Protein AF-A0A485KB95-F1 (afdb_monomer_lite)

Sequence (90 aa):
MKNYGKIALVFHGSLFATTLGATYTCVRLGMDVRHIKIPFVNLENIDPDAGSFLLAYLVTLATARFVGPLRGGITIVTTPWIARLLKRKP

Radius of gyration: 16.39 Å; chains: 1; bounding box: 43×25×43 Å

Secondary structure (DSSP, 8-state):
-TTHHHHHHHHHHHHHHHHHHHHHHHHHTT--GGG--BTTB-GGGS-TTS-HHHHHHHHHHHHHHHHHHHHHHHHHHHHHHHHHHHHT--

Foldseek 3Di:
DPCLVVLLVVQLVVVLVVQLVVLLVCVVVPNDCQPDDQPPDNSVPDDPPPPSSVSSVVSSVSCCVVVVVVSVVCSVVCSVVVVVVVVPDD

Organism: NCBI:txid120398

pLDDT: mean 76.59, std 9.58, range [44.22, 88.69]

Structure (mmCIF, N/CA/C/O backbone):
data_AF-A0A485KB95-F1
#
_entry.id   AF-A0A485KB95-F1
#
loop_
_atom_site.group_PDB
_atom_site.id
_atom_site.type_symbol
_atom_site.label_atom_id
_atom_site.label_alt_id
_atom_site.label_comp_id
_atom_site.label_asym_id
_atom_site.label_entity_id
_atom_site.label_seq_id
_atom_site.pdbx_PDB_ins_code
_atom_site.Cartn_x
_atom_site.Cartn_y
_atom_site.Cartn_z
_atom_site.occupancy
_atom_site.B_iso_or_equiv
_atom_site.auth_seq_id
_atom_site.auth_comp_id
_atom_site.auth_asym_id
_atom_site.auth_atom_id
_atom_site.pdbx_PDB_model_num
ATOM 1 N N . MET A 1 1 ? -13.736 -1.571 24.377 1.00 52.91 1 MET A N 1
ATOM 2 C CA . MET A 1 1 ? -12.701 -1.027 23.465 1.00 52.91 1 MET A CA 1
ATOM 3 C C . MET A 1 1 ? -11.673 -2.070 22.974 1.00 52.91 1 MET A C 1
ATOM 5 O O . MET A 1 1 ? -10.917 -1.759 22.068 1.00 52.91 1 MET A O 1
ATOM 9 N N . LYS A 1 2 ? -11.664 -3.326 23.466 1.00 56.56 2 LYS A N 1
ATOM 10 C CA . LYS A 1 2 ? -10.554 -4.290 23.264 1.00 56.56 2 LYS A CA 1
ATOM 11 C C . LYS A 1 2 ? -10.291 -4.838 21.841 1.00 56.56 2 LYS A C 1
ATOM 13 O O . LYS A 1 2 ? -9.204 -5.349 21.616 1.00 56.56 2 LYS A O 1
ATOM 18 N N . ASN A 1 3 ? -11.207 -4.713 20.873 1.00 69.88 3 ASN A N 1
ATOM 19 C CA . ASN A 1 3 ? -11.037 -5.352 19.549 1.00 69.88 3 ASN A CA 1
ATOM 20 C C . ASN A 1 3 ? -10.705 -4.391 18.396 1.00 69.88 3 ASN A C 1
ATOM 22 O O . ASN A 1 3 ? -10.442 -4.850 17.289 1.00 69.88 3 ASN A O 1
ATOM 26 N N . TYR A 1 4 ? -10.685 -3.077 18.635 1.00 78.62 4 TYR A N 1
ATOM 27 C CA . TYR A 1 4 ? -10.465 -2.091 17.570 1.00 78.62 4 TYR A CA 1
ATOM 28 C C . TYR A 1 4 ? -9.069 -2.207 16.958 1.00 78.62 4 TYR A C 1
ATOM 30 O O . TYR A 1 4 ? -8.948 -2.140 15.744 1.00 78.62 4 TYR A O 1
ATOM 38 N N . GLY A 1 5 ? -8.041 -2.471 17.773 1.00 79.38 5 GLY A N 1
ATOM 39 C CA . GLY A 1 5 ? -6.675 -2.662 17.276 1.00 79.38 5 GLY A CA 1
ATOM 40 C C . GLY A 1 5 ? -6.550 -3.854 16.323 1.00 79.38 5 GLY A C 1
ATOM 41 O O . GLY A 1 5 ? -5.950 -3.730 15.262 1.00 79.38 5 GLY A O 1
ATOM 42 N N . LYS A 1 6 ? -7.191 -4.988 16.647 1.00 84.06 6 LYS A N 1
ATOM 43 C CA . LYS A 1 6 ? -7.202 -6.174 15.773 1.00 84.06 6 LYS A CA 1
ATOM 44 C C . LYS A 1 6 ? -7.938 -5.899 14.460 1.00 84.06 6 LYS A C 1
ATOM 46 O O . LYS A 1 6 ? -7.441 -6.258 13.400 1.00 84.06 6 LYS A O 1
ATOM 51 N N . ILE A 1 7 ? -9.094 -5.235 14.528 1.00 84.69 7 ILE A N 1
ATOM 52 C CA . ILE A 1 7 ? -9.890 -4.885 13.341 1.00 84.69 7 ILE A CA 1
ATOM 53 C C . ILE A 1 7 ? -9.125 -3.902 12.455 1.00 84.69 7 ILE A C 1
ATOM 55 O O . ILE A 1 7 ? -9.049 -4.115 11.250 1.00 84.69 7 ILE A O 1
ATOM 59 N N . ALA A 1 8 ? -8.520 -2.871 13.047 1.00 84.50 8 ALA A N 1
ATOM 60 C CA . ALA A 1 8 ? -7.717 -1.895 12.325 1.00 84.50 8 ALA A CA 1
ATOM 61 C C . ALA A 1 8 ? -6.531 -2.562 11.623 1.00 84.50 8 ALA A C 1
ATOM 63 O O . ALA A 1 8 ? -6.308 -2.301 10.450 1.00 84.50 8 ALA A O 1
ATOM 64 N N . LEU A 1 9 ? -5.813 -3.464 12.299 1.00 86.31 9 LEU A N 1
ATOM 65 C CA . LEU A 1 9 ? -4.656 -4.152 11.725 1.00 86.31 9 LEU A CA 1
ATOM 66 C C . LEU A 1 9 ? -5.049 -5.068 10.557 1.00 86.31 9 LEU A C 1
ATOM 68 O O . LEU A 1 9 ? -4.425 -5.008 9.500 1.00 86.31 9 LEU A O 1
ATOM 72 N N . VAL A 1 10 ? -6.115 -5.860 10.710 1.00 87.50 10 VAL A N 1
ATOM 73 C CA . VAL A 1 10 ? -6.625 -6.727 9.633 1.00 87.50 10 VAL A CA 1
ATOM 74 C C . VAL A 1 10 ? -7.127 -5.896 8.454 1.00 87.50 10 VAL A C 1
ATOM 76 O O . VAL A 1 10 ? -6.798 -6.187 7.306 1.00 87.50 10 VAL A O 1
ATOM 79 N N . PHE A 1 11 ? -7.887 -4.832 8.718 1.00 86.50 11 PHE A N 1
ATOM 80 C CA . PHE A 1 11 ? -8.420 -3.969 7.670 1.00 86.50 11 PHE A CA 1
ATOM 81 C C . PHE A 1 11 ? -7.306 -3.209 6.938 1.00 86.50 11 PHE A C 1
ATOM 83 O O . PHE A 1 11 ? -7.256 -3.225 5.709 1.00 86.50 11 PHE A O 1
ATOM 90 N N . HIS A 1 12 ? -6.352 -2.633 7.667 1.00 86.06 12 HIS A N 1
ATOM 91 C CA . HIS A 1 12 ? -5.195 -1.956 7.086 1.00 86.06 12 HIS A CA 1
ATOM 92 C C . HIS A 1 12 ? -4.333 -2.911 6.247 1.00 86.06 12 HIS A C 1
ATOM 94 O O . HIS A 1 12 ? -3.932 -2.569 5.133 1.00 86.06 12 HIS A O 1
ATOM 100 N N . GLY A 1 13 ? -4.113 -4.134 6.742 1.00 86.50 13 GLY A N 1
ATOM 101 C CA . GLY A 1 13 ? -3.434 -5.201 6.007 1.00 86.50 13 GLY A CA 1
ATOM 102 C C . GLY A 1 13 ? -4.175 -5.596 4.728 1.00 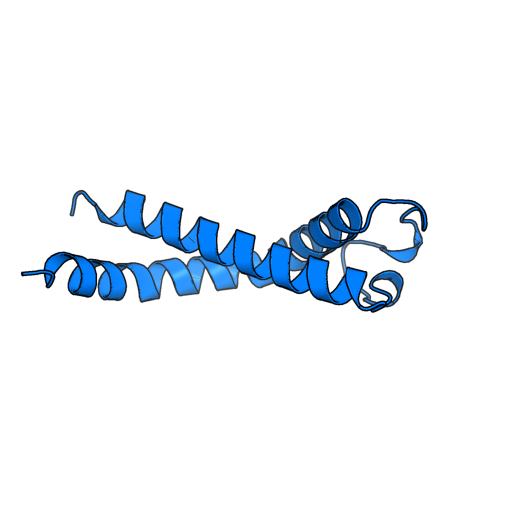86.50 13 GLY A C 1
ATOM 103 O O . GLY A 1 13 ? -3.553 -5.717 3.676 1.00 86.50 13 GLY A O 1
ATOM 104 N N . SER A 1 14 ? -5.506 -5.713 4.776 1.00 88.69 14 SER A N 1
ATOM 105 C CA . SER A 1 14 ? -6.314 -5.998 3.583 1.00 88.69 14 SER A CA 1
ATOM 106 C C . SER A 1 14 ? -6.239 -4.878 2.544 1.00 88.69 14 SER A C 1
ATOM 108 O O . SER A 1 14 ? -6.066 -5.162 1.366 1.00 88.69 14 SER A O 1
ATOM 110 N N . LEU A 1 15 ? -6.257 -3.605 2.958 1.00 86.88 15 LEU A N 1
ATOM 111 C CA . LEU A 1 15 ? -6.073 -2.469 2.047 1.00 86.88 15 LEU A CA 1
ATOM 112 C C . LEU A 1 15 ? -4.698 -2.501 1.373 1.00 86.88 15 LEU A C 1
ATOM 114 O O . LEU A 1 15 ? -4.581 -2.208 0.180 1.00 86.88 15 LEU A O 1
ATOM 118 N N . PHE A 1 16 ? -3.658 -2.876 2.123 1.00 85.50 16 PHE A N 1
ATOM 119 C CA . PHE A 1 16 ? -2.325 -3.080 1.569 1.00 85.50 16 PHE A CA 1
ATOM 120 C C . PHE A 1 16 ? -2.317 -4.217 0.541 1.00 85.50 16 PHE A C 1
ATOM 122 O O . PHE A 1 16 ? -1.889 -3.999 -0.592 1.00 85.50 16 PHE A O 1
ATOM 129 N N . ALA A 1 17 ? -2.842 -5.391 0.901 1.00 87.88 17 ALA A N 1
ATOM 130 C CA . ALA A 1 17 ? -2.883 -6.563 0.030 1.00 87.88 17 ALA A CA 1
ATOM 131 C C . ALA A 1 17 ? -3.695 -6.312 -1.249 1.00 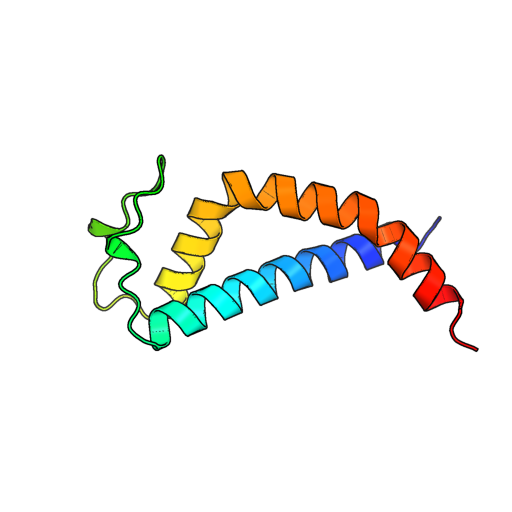87.88 17 ALA A C 1
ATOM 133 O O . ALA A 1 17 ? -3.237 -6.651 -2.335 1.00 87.88 17 ALA A O 1
ATOM 134 N N . THR A 1 18 ? -4.852 -5.653 -1.146 1.00 88.31 18 THR A N 1
ATOM 135 C CA . THR A 1 18 ? -5.673 -5.273 -2.302 1.00 88.31 18 THR A CA 1
ATOM 136 C C . THR A 1 18 ? -4.926 -4.313 -3.218 1.00 88.31 18 THR A C 1
ATOM 138 O O . THR A 1 18 ? -4.947 -4.493 -4.432 1.00 88.31 18 THR A O 1
ATOM 141 N N . THR A 1 19 ? -4.223 -3.319 -2.665 1.00 84.69 19 THR A N 1
ATOM 142 C CA . THR A 1 19 ? -3.459 -2.383 -3.504 1.00 84.69 19 THR A CA 1
ATOM 143 C C . THR A 1 19 ? -2.282 -3.075 -4.192 1.00 84.69 19 THR A C 1
ATOM 145 O O . THR A 1 19 ? -2.033 -2.839 -5.374 1.00 84.69 19 THR A O 1
ATOM 148 N N . LEU A 1 20 ? -1.581 -3.956 -3.475 1.00 85.88 20 LEU A N 1
ATOM 149 C CA . LEU A 1 20 ? -0.486 -4.747 -4.031 1.00 85.88 20 LEU A CA 1
ATOM 150 C C . LEU A 1 20 ? -0.987 -5.678 -5.142 1.00 85.88 20 LEU A C 1
ATOM 152 O O . LEU A 1 20 ? -0.395 -5.722 -6.215 1.00 85.88 20 LEU A O 1
ATOM 156 N N . GLY A 1 21 ? -2.100 -6.373 -4.904 1.00 86.38 21 GLY A N 1
ATOM 157 C CA . GLY A 1 21 ? -2.742 -7.252 -5.876 1.00 86.38 21 GLY A CA 1
ATOM 158 C C . GLY A 1 21 ? -3.196 -6.503 -7.125 1.00 86.38 21 GLY A C 1
ATOM 159 O O . GLY A 1 21 ? -2.888 -6.939 -8.229 1.00 86.38 21 GLY A O 1
ATOM 160 N N . ALA A 1 22 ? -3.841 -5.343 -6.962 1.00 85.56 22 ALA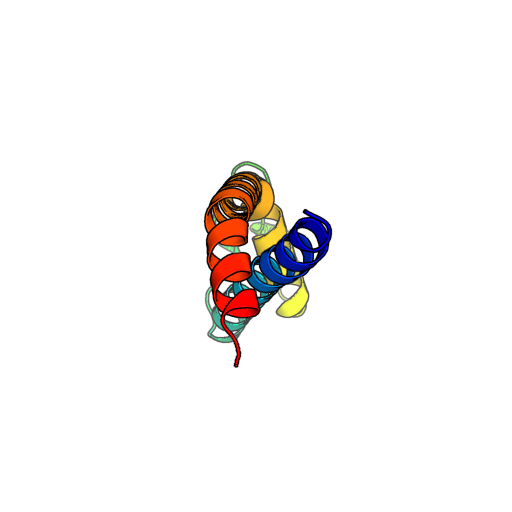 A N 1
ATOM 161 C CA . ALA A 1 22 ? -4.248 -4.491 -8.078 1.00 85.56 22 ALA A CA 1
ATOM 162 C C . ALA A 1 22 ? -3.039 -4.040 -8.913 1.00 85.56 22 ALA A C 1
ATOM 164 O O . ALA A 1 22 ? -3.036 -4.163 -10.138 1.00 85.56 22 ALA A O 1
ATOM 165 N N . THR A 1 23 ? -1.970 -3.594 -8.250 1.00 82.06 23 THR A N 1
ATOM 166 C CA . THR A 1 23 ? -0.731 -3.190 -8.927 1.00 82.06 23 THR A CA 1
ATOM 167 C C . THR A 1 23 ? -0.099 -4.374 -9.658 1.00 82.06 23 THR A C 1
ATOM 169 O O . THR A 1 23 ? 0.276 -4.251 -10.819 1.00 82.06 23 THR A O 1
ATOM 172 N N . TYR A 1 24 ? -0.053 -5.547 -9.026 1.00 83.62 24 TYR A N 1
ATOM 173 C CA . TYR A 1 24 ? 0.443 -6.779 -9.636 1.00 83.62 24 TYR A CA 1
ATOM 174 C C . TYR A 1 24 ? -0.358 -7.181 -10.874 1.00 83.62 24 TYR A C 1
ATOM 176 O O . TYR A 1 24 ? 0.233 -7.511 -11.900 1.00 83.62 24 TYR A O 1
ATOM 184 N N . THR A 1 25 ? -1.690 -7.107 -10.820 1.00 84.88 25 THR A N 1
ATOM 185 C CA . THR A 1 25 ? -2.528 -7.377 -11.991 1.00 84.88 25 THR A CA 1
ATOM 186 C C . THR A 1 25 ? -2.283 -6.374 -13.108 1.00 84.88 25 THR A C 1
ATOM 188 O O . THR A 1 25 ? -2.155 -6.794 -14.251 1.00 84.88 25 THR A O 1
ATOM 191 N N . CYS A 1 26 ? -2.128 -5.082 -12.803 1.00 82.25 26 CYS A N 1
ATOM 192 C CA . CYS A 1 26 ? -1.803 -4.067 -13.805 1.00 82.25 26 CYS A CA 1
ATOM 193 C C . CYS A 1 26 ? -0.469 -4.366 -14.503 1.00 82.25 26 CYS A C 1
ATOM 195 O O . CYS A 1 26 ? -0.411 -4.374 -15.731 1.00 82.25 26 CYS A O 1
ATOM 197 N N . VAL A 1 27 ? 0.578 -4.687 -13.735 1.00 81.31 27 VAL A N 1
ATOM 198 C CA . VAL A 1 27 ? 1.891 -5.067 -14.285 1.00 81.31 27 VAL A CA 1
ATOM 199 C C . VAL A 1 27 ? 1.775 -6.327 -15.147 1.00 81.31 27 VAL A C 1
ATOM 201 O O . VAL A 1 27 ? 2.308 -6.373 -16.251 1.00 81.31 27 VAL A O 1
ATOM 204 N N . ARG A 1 28 ? 1.030 -7.341 -14.688 1.00 81.31 28 ARG A N 1
ATOM 205 C CA . ARG A 1 28 ? 0.838 -8.598 -15.429 1.00 81.31 28 ARG A CA 1
ATOM 206 C C . ARG A 1 28 ? 0.030 -8.421 -16.718 1.00 81.31 28 ARG A C 1
ATOM 208 O O . ARG A 1 28 ? 0.246 -9.163 -17.668 1.00 81.31 28 ARG A O 1
ATOM 215 N N . LEU A 1 29 ? -0.878 -7.448 -16.757 1.00 83.50 29 LEU A N 1
ATOM 216 C CA . LEU A 1 29 ? -1.633 -7.069 -17.956 1.00 83.50 29 LEU A CA 1
ATOM 217 C C . LEU A 1 29 ? -0.800 -6.240 -18.952 1.00 83.50 29 LEU A C 1
ATOM 219 O O . LEU A 1 29 ? -1.330 -5.814 -19.974 1.00 83.50 29 LEU A O 1
ATOM 223 N N . GLY A 1 30 ? 0.490 -6.024 -18.678 1.00 75.94 30 GLY A N 1
ATOM 224 C CA . GLY A 1 30 ? 1.402 -5.320 -19.574 1.00 75.94 30 GLY A CA 1
ATOM 225 C C . GLY A 1 30 ? 1.429 -3.807 -19.374 1.00 75.94 30 GLY A C 1
ATOM 226 O O . GLY A 1 30 ? 1.967 -3.104 -20.227 1.00 75.94 30 GLY A O 1
ATOM 227 N N . MET A 1 31 ? 0.878 -3.276 -18.270 1.00 75.44 31 MET A N 1
ATOM 228 C CA . MET A 1 31 ? 1.097 -1.866 -17.945 1.00 75.44 31 MET A CA 1
ATOM 229 C C . MET A 1 31 ? 2.564 -1.639 -17.598 1.00 75.44 31 MET A C 1
ATOM 231 O O . MET A 1 31 ? 3.071 -2.154 -16.597 1.00 75.44 31 MET A O 1
ATOM 235 N N . ASP A 1 32 ? 3.222 -0.807 -18.401 1.00 72.19 32 ASP A N 1
ATOM 236 C CA . ASP A 1 32 ? 4.596 -0.408 -18.152 1.00 72.19 32 ASP A CA 1
ATOM 237 C C . ASP A 1 32 ? 4.664 0.617 -17.013 1.00 72.19 32 ASP A C 1
ATOM 239 O O . ASP A 1 32 ? 4.564 1.832 -17.191 1.00 72.19 32 ASP A O 1
ATOM 243 N N . VAL A 1 33 ? 4.840 0.095 -15.804 1.00 68.38 33 VAL A N 1
ATOM 244 C CA . VAL A 1 33 ? 5.022 0.870 -14.574 1.00 68.38 33 VAL A CA 1
ATOM 245 C C . VAL A 1 33 ? 6.290 1.731 -14.583 1.00 68.38 33 VAL A C 1
ATOM 247 O O . VAL A 1 33 ? 6.360 2.667 -13.791 1.00 68.38 33 VAL A O 1
ATOM 250 N N . ARG A 1 34 ? 7.255 1.503 -15.489 1.00 67.88 34 ARG A N 1
ATOM 251 C CA . ARG A 1 34 ? 8.492 2.306 -15.582 1.00 67.88 34 ARG A CA 1
ATOM 252 C C . ARG A 1 34 ? 8.229 3.754 -15.996 1.00 67.88 34 ARG A C 1
ATOM 254 O O . ARG A 1 34 ? 8.989 4.640 -15.631 1.00 67.88 34 ARG A O 1
ATOM 261 N N . HIS A 1 35 ? 7.114 4.010 -16.682 1.00 66.56 35 HIS A N 1
ATOM 262 C CA . HIS A 1 35 ? 6.713 5.357 -17.099 1.00 66.56 35 HIS A CA 1
ATOM 263 C C . HIS A 1 35 ? 6.018 6.156 -15.986 1.00 66.56 35 HIS A C 1
ATOM 265 O O . HIS A 1 35 ? 5.744 7.349 -16.147 1.00 66.56 35 HIS A O 1
ATOM 271 N N . ILE A 1 36 ? 5.715 5.526 -14.846 1.00 67.94 36 ILE A N 1
ATOM 272 C CA . ILE A 1 36 ? 5.097 6.214 -13.717 1.00 67.94 36 ILE A CA 1
ATOM 273 C C . ILE A 1 36 ? 6.183 7.014 -12.995 1.00 67.94 36 ILE A C 1
ATOM 275 O O . ILE A 1 36 ? 6.982 6.476 -12.231 1.00 67.94 36 ILE A O 1
ATOM 279 N N . LYS A 1 37 ? 6.195 8.332 -13.211 1.00 65.38 37 LYS A N 1
ATOM 280 C CA . LYS A 1 37 ? 7.087 9.244 -12.488 1.00 65.38 37 LYS A CA 1
ATOM 281 C C . LYS A 1 37 ? 6.590 9.434 -11.062 1.00 65.38 37 LYS A C 1
ATOM 283 O O . LYS A 1 37 ? 5.684 10.224 -10.804 1.00 65.38 37 LYS A O 1
ATOM 288 N N . ILE A 1 38 ? 7.200 8.713 -10.129 1.00 66.25 38 ILE A N 1
ATOM 289 C CA . ILE A 1 38 ? 6.961 8.891 -8.699 1.00 66.25 38 ILE A CA 1
ATOM 290 C C . ILE A 1 38 ? 8.091 9.779 -8.163 1.00 66.25 38 ILE A C 1
ATOM 292 O O . ILE A 1 38 ? 9.253 9.431 -8.362 1.00 66.25 38 ILE A O 1
ATOM 296 N N . PRO A 1 39 ? 7.802 10.896 -7.466 1.00 61.16 39 PRO A N 1
ATOM 297 C CA . PRO A 1 39 ? 8.798 11.919 -7.106 1.00 61.16 39 PRO A CA 1
ATOM 298 C C . PRO A 1 39 ? 9.975 11.451 -6.225 1.00 61.16 39 PRO A C 1
ATOM 300 O O . PRO A 1 39 ? 10.852 12.249 -5.915 1.00 61.16 39 PRO A O 1
ATOM 303 N N . PHE A 1 40 ? 10.022 10.176 -5.829 1.00 63.88 40 PHE A N 1
ATOM 304 C CA . PHE A 1 40 ? 11.037 9.616 -4.931 1.00 63.88 40 PHE A CA 1
ATOM 305 C C . PHE A 1 40 ? 11.562 8.236 -5.354 1.00 63.88 40 PHE A C 1
ATOM 307 O O . PHE A 1 40 ? 12.422 7.687 -4.673 1.00 63.88 40 PHE A O 1
ATOM 314 N N . VAL A 1 41 ? 11.048 7.654 -6.444 1.00 65.12 41 VAL A N 1
ATOM 315 C CA . VAL A 1 41 ? 11.487 6.346 -6.948 1.00 65.12 41 VAL A CA 1
ATOM 316 C C . VAL A 1 41 ? 11.602 6.434 -8.458 1.00 65.12 41 VAL A C 1
ATOM 318 O O . VAL A 1 41 ? 10.601 6.635 -9.143 1.00 65.12 41 VAL A O 1
ATOM 321 N N . ASN A 1 42 ? 12.822 6.268 -8.969 1.00 69.12 42 ASN A N 1
ATOM 322 C CA . ASN A 1 42 ? 13.026 6.117 -10.398 1.00 69.12 42 ASN A CA 1
ATOM 323 C C . ASN A 1 42 ? 12.829 4.644 -10.780 1.00 69.12 42 ASN A C 1
ATOM 325 O O . ASN A 1 42 ? 13.704 3.810 -10.546 1.00 69.12 42 ASN A O 1
ATOM 329 N N . LEU A 1 43 ? 11.654 4.340 -11.332 1.00 68.00 43 LEU A N 1
ATOM 330 C CA . LEU A 1 43 ? 11.292 3.001 -11.793 1.00 68.00 43 LEU A CA 1
ATOM 331 C C . LEU A 1 43 ? 11.987 2.632 -13.119 1.00 68.00 43 LEU A C 1
ATOM 333 O O . LEU A 1 43 ? 11.981 1.459 -13.474 1.00 68.00 43 LEU A O 1
ATOM 337 N N . GLU A 1 44 ? 12.616 3.583 -13.826 1.00 69.00 44 GLU A N 1
ATOM 338 C CA . GLU A 1 44 ? 13.347 3.323 -15.082 1.00 69.00 44 GLU A CA 1
ATOM 339 C C . GLU A 1 44 ? 14.597 2.456 -14.873 1.00 69.00 44 GLU A C 1
ATOM 341 O O . GLU A 1 44 ? 15.000 1.743 -15.785 1.00 69.00 44 GLU A O 1
ATOM 346 N N . ASN A 1 45 ? 15.186 2.478 -13.671 1.00 66.38 45 ASN A N 1
ATOM 347 C CA . ASN A 1 45 ? 16.366 1.672 -13.327 1.00 66.38 45 ASN A CA 1
ATOM 348 C C . ASN A 1 45 ? 16.021 0.265 -12.816 1.00 66.38 45 ASN A C 1
ATOM 350 O O . ASN A 1 45 ? 16.911 -0.464 -12.377 1.00 66.38 45 ASN A O 1
ATOM 354 N N . ILE A 1 46 ? 14.740 -0.112 -12.798 1.00 66.56 46 ILE A N 1
ATOM 355 C CA . ILE A 1 46 ? 14.344 -1.461 -12.398 1.00 66.56 46 ILE A CA 1
ATOM 356 C C . ILE A 1 46 ? 14.609 -2.409 -13.563 1.00 66.56 46 ILE A C 1
ATOM 358 O O . ILE A 1 46 ? 14.160 -2.163 -14.683 1.00 66.56 46 ILE A O 1
ATOM 362 N N . ASP A 1 47 ? 15.320 -3.496 -13.265 1.00 66.44 47 ASP A N 1
ATOM 363 C CA . ASP A 1 47 ? 15.592 -4.578 -14.204 1.00 66.44 47 ASP A CA 1
ATOM 364 C C . ASP A 1 47 ? 14.281 -5.041 -14.877 1.00 66.44 47 ASP A C 1
ATOM 366 O O . ASP A 1 47 ? 13.328 -5.382 -14.170 1.00 66.44 47 ASP A O 1
ATOM 370 N N . PRO A 1 48 ? 14.178 -5.030 -16.217 1.00 63.00 48 PRO A N 1
ATOM 371 C CA . PRO A 1 48 ? 13.000 -5.524 -16.925 1.00 63.00 48 PRO A CA 1
ATOM 372 C C . PRO A 1 48 ? 12.704 -7.013 -16.680 1.00 63.00 48 PRO A C 1
ATOM 374 O O . PRO A 1 48 ? 11.550 -7.407 -16.845 1.00 63.00 48 PRO A O 1
ATOM 377 N N . ASP A 1 49 ? 13.689 -7.808 -16.246 1.00 65.12 49 ASP A N 1
ATOM 378 C CA . ASP A 1 49 ? 13.508 -9.201 -15.808 1.00 65.12 49 ASP A CA 1
ATOM 379 C C . ASP A 1 49 ? 13.187 -9.329 -14.309 1.00 65.12 49 ASP A C 1
ATOM 381 O O . ASP A 1 49 ? 12.972 -10.432 -13.791 1.00 65.12 49 ASP A O 1
ATOM 385 N N . ALA A 1 50 ? 13.084 -8.210 -13.581 1.00 66.38 50 ALA A N 1
ATOM 386 C CA . ALA A 1 50 ? 12.522 -8.226 -12.241 1.00 66.38 50 ALA A CA 1
ATOM 387 C C . ALA A 1 50 ? 11.103 -8.805 -12.318 1.00 66.38 50 ALA A C 1
ATOM 389 O O . ALA A 1 50 ? 10.224 -8.270 -12.989 1.00 66.38 50 ALA A O 1
ATOM 390 N N . GLY A 1 51 ? 10.854 -9.915 -11.620 1.00 71.88 51 GLY A N 1
ATOM 391 C CA . GLY A 1 51 ? 9.541 -10.556 -11.644 1.00 71.88 51 GLY A CA 1
ATOM 392 C C . GLY A 1 51 ? 8.415 -9.571 -11.298 1.00 71.88 51 GLY A C 1
ATOM 393 O O . GLY A 1 51 ? 8.569 -8.709 -10.429 1.00 71.88 51 GLY A O 1
ATOM 394 N N . SER A 1 52 ? 7.246 -9.724 -11.932 1.00 75.50 52 SER A N 1
ATOM 395 C CA . SER A 1 52 ? 6.112 -8.783 -11.827 1.00 75.50 52 SER A CA 1
ATOM 396 C C . SER A 1 52 ? 5.676 -8.477 -10.386 1.00 75.50 52 SER A C 1
ATOM 398 O O . SER A 1 52 ? 5.110 -7.421 -10.110 1.00 75.50 52 SER A O 1
ATOM 400 N N . PHE A 1 53 ? 5.951 -9.389 -9.450 1.00 78.50 53 PHE A N 1
ATOM 401 C CA . PHE A 1 53 ? 5.703 -9.199 -8.024 1.00 78.50 53 PHE A CA 1
ATOM 402 C C . PHE A 1 53 ? 6.610 -8.133 -7.392 1.00 78.50 53 PHE A C 1
ATOM 404 O O . PHE A 1 53 ? 6.122 -7.293 -6.637 1.00 78.50 53 PHE A O 1
ATOM 411 N N . LEU A 1 54 ? 7.906 -8.130 -7.719 1.00 79.44 54 LEU A N 1
ATOM 412 C CA . LEU A 1 54 ? 8.862 -7.155 -7.195 1.00 79.44 54 LEU A CA 1
ATOM 413 C C . LEU A 1 54 ? 8.536 -5.749 -7.710 1.00 79.44 54 LEU A C 1
ATOM 415 O O . LEU A 1 54 ? 8.470 -4.814 -6.915 1.00 79.44 54 LEU A O 1
ATOM 419 N N . LEU A 1 55 ? 8.239 -5.612 -9.006 1.00 76.88 55 LEU A N 1
ATOM 420 C CA . LEU A 1 55 ? 7.769 -4.353 -9.597 1.00 76.88 55 LEU A CA 1
ATOM 421 C C . LEU A 1 55 ? 6.503 -3.842 -8.908 1.00 76.88 55 LEU A C 1
ATOM 423 O O . LEU A 1 55 ? 6.449 -2.690 -8.480 1.00 76.88 55 LEU A O 1
ATOM 427 N N . ALA A 1 56 ? 5.502 -4.706 -8.736 1.00 80.69 56 ALA A N 1
ATOM 428 C CA . ALA A 1 56 ? 4.266 -4.333 -8.062 1.00 80.69 56 ALA A CA 1
ATOM 429 C C . ALA A 1 56 ? 4.498 -3.896 -6.612 1.00 80.69 56 ALA A C 1
ATOM 431 O O . ALA A 1 56 ? 3.900 -2.921 -6.151 1.00 80.69 56 ALA A O 1
ATOM 432 N N . TYR A 1 57 ? 5.391 -4.582 -5.898 1.00 80.44 57 TYR A N 1
ATOM 433 C CA . TYR A 1 57 ? 5.762 -4.233 -4.534 1.00 80.44 57 TYR A CA 1
ATOM 434 C C . TYR A 1 57 ? 6.492 -2.888 -4.459 1.00 80.44 57 TYR A C 1
ATOM 436 O O . TYR A 1 57 ? 6.120 -2.045 -3.641 1.00 80.44 57 TYR A O 1
ATOM 444 N N . LEU A 1 58 ? 7.458 -2.638 -5.347 1.00 77.94 58 LEU A N 1
ATOM 445 C CA 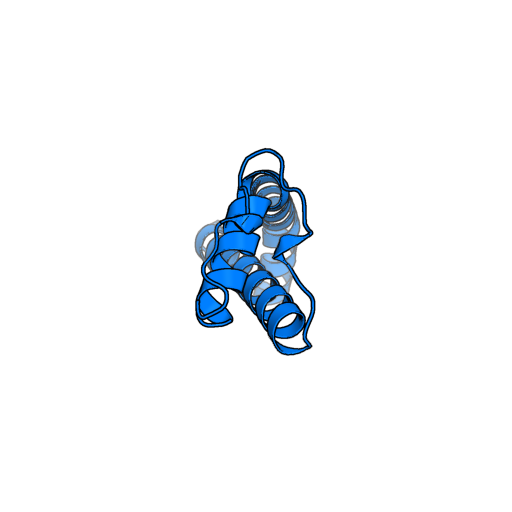. LEU A 1 58 ? 8.201 -1.377 -5.414 1.00 77.94 58 LEU A CA 1
ATOM 446 C C . LEU A 1 58 ? 7.293 -0.196 -5.754 1.00 77.94 58 LEU A C 1
ATOM 448 O O . LEU A 1 58 ? 7.375 0.839 -5.101 1.00 77.94 58 LEU A O 1
ATOM 452 N N . VAL A 1 59 ? 6.365 -0.359 -6.697 1.00 77.50 59 VAL A N 1
ATOM 453 C CA . VAL A 1 59 ? 5.359 0.665 -7.020 1.00 77.50 59 VAL A CA 1
ATOM 454 C C . VAL A 1 59 ? 4.416 0.897 -5.838 1.00 77.50 59 VAL A C 1
ATOM 456 O O . VAL A 1 59 ? 4.109 2.041 -5.489 1.00 77.50 59 VAL A O 1
ATOM 459 N N . THR A 1 60 ? 3.993 -0.170 -5.158 1.00 80.00 60 THR A N 1
ATOM 460 C CA . THR A 1 60 ? 3.146 -0.072 -3.960 1.00 80.00 60 THR A CA 1
ATOM 461 C C . THR A 1 60 ? 3.866 0.646 -2.814 1.00 80.00 60 THR A C 1
ATOM 463 O O . THR A 1 60 ? 3.237 1.419 -2.093 1.00 80.00 60 THR A O 1
ATOM 466 N N . LEU A 1 61 ? 5.176 0.437 -2.651 1.00 76.69 61 LEU A N 1
ATOM 467 C CA . LEU A 1 61 ? 6.022 1.131 -1.674 1.00 76.69 61 LEU A CA 1
ATOM 468 C C . LEU A 1 61 ? 6.282 2.588 -2.052 1.00 76.69 61 LEU A C 1
ATOM 470 O O . LEU A 1 61 ? 6.163 3.476 -1.213 1.00 76.69 61 LEU A O 1
ATOM 474 N N . ALA A 1 62 ? 6.597 2.850 -3.316 1.00 74.12 62 ALA A N 1
ATOM 475 C CA . ALA A 1 62 ? 6.833 4.192 -3.829 1.00 74.12 62 ALA A CA 1
ATOM 476 C C . ALA A 1 62 ? 5.590 5.078 -3.648 1.00 74.12 62 ALA A C 1
ATOM 478 O O . ALA A 1 62 ? 5.673 6.232 -3.227 1.00 74.12 62 ALA A O 1
ATOM 479 N N . THR A 1 63 ? 4.412 4.501 -3.883 1.00 72.81 63 THR A N 1
ATOM 480 C CA . THR A 1 63 ? 3.129 5.158 -3.624 1.00 72.81 63 THR A CA 1
ATOM 481 C C . THR A 1 63 ? 2.743 5.148 -2.144 1.00 72.81 63 THR A C 1
ATOM 483 O O . THR A 1 63 ? 1.918 5.966 -1.740 1.00 72.81 63 THR A O 1
ATOM 486 N N . ALA A 1 64 ? 3.357 4.317 -1.293 1.00 70.75 64 ALA A N 1
ATOM 487 C CA . ALA A 1 64 ? 3.013 4.211 0.127 1.00 70.75 64 ALA A CA 1
ATOM 488 C C . ALA A 1 64 ? 3.205 5.520 0.902 1.00 70.75 64 ALA A C 1
ATOM 490 O O . ALA A 1 64 ? 2.522 5.726 1.899 1.00 70.75 64 ALA A O 1
ATOM 491 N N . ARG A 1 65 ? 4.055 6.450 0.458 1.00 67.38 65 ARG A N 1
ATOM 492 C CA . ARG A 1 65 ? 4.155 7.763 1.116 1.00 67.38 65 ARG A CA 1
ATOM 493 C C . ARG A 1 65 ? 2.894 8.620 0.953 1.00 67.38 65 ARG A C 1
ATOM 495 O O . ARG A 1 65 ? 2.554 9.370 1.860 1.00 67.38 65 ARG A O 1
ATOM 502 N N . PHE A 1 66 ? 2.183 8.479 -0.162 1.00 67.50 66 PHE A N 1
ATOM 503 C CA . PHE A 1 66 ? 0.928 9.193 -0.427 1.00 67.50 66 PHE A CA 1
ATOM 504 C C . PHE A 1 66 ? -0.289 8.356 -0.034 1.00 67.50 66 PHE A C 1
ATOM 506 O O . PHE A 1 66 ? -1.221 8.831 0.611 1.00 67.50 66 PHE A O 1
ATOM 513 N N . VAL A 1 67 ? -0.255 7.071 -0.375 1.00 74.75 67 VAL A N 1
ATOM 514 C CA . VAL A 1 67 ? -1.344 6.130 -0.129 1.00 74.75 67 VAL A CA 1
ATOM 515 C C . VAL A 1 67 ? -1.335 5.641 1.324 1.00 74.75 67 VAL A C 1
ATOM 517 O O . VAL A 1 67 ? -2.375 5.262 1.841 1.00 74.75 67 VAL A O 1
ATOM 520 N N . GLY A 1 68 ? -0.205 5.686 2.029 1.00 75.44 68 GLY A N 1
ATOM 521 C CA . GLY A 1 68 ? -0.079 5.293 3.437 1.00 75.44 68 GLY A CA 1
ATOM 522 C C . GLY A 1 68 ? -0.906 6.165 4.383 1.00 75.44 68 GLY A C 1
ATOM 523 O O . GLY A 1 68 ? -1.751 5.612 5.087 1.00 75.44 68 GLY A O 1
ATOM 524 N N . PRO A 1 69 ? -0.759 7.505 4.367 1.00 80.50 69 PRO A N 1
ATOM 525 C CA . PRO A 1 69 ? -1.630 8.406 5.123 1.00 80.50 69 PRO A CA 1
ATOM 526 C C . PRO A 1 69 ? -3.105 8.230 4.758 1.00 80.50 69 PRO A C 1
ATOM 528 O O . PRO A 1 69 ? -3.960 8.213 5.640 1.00 80.50 69 PRO A O 1
ATOM 531 N N . LEU A 1 70 ? -3.400 8.010 3.472 1.00 83.69 70 LEU A N 1
ATOM 532 C CA . LEU A 1 70 ? -4.756 7.747 2.998 1.00 83.69 70 LEU A CA 1
ATOM 533 C C . LEU A 1 70 ? -5.316 6.438 3.586 1.00 83.69 70 LEU A C 1
ATOM 535 O O . LEU A 1 70 ? -6.395 6.436 4.171 1.00 83.69 70 LEU A O 1
ATOM 539 N N . ARG A 1 71 ? -4.561 5.332 3.514 1.00 80.69 71 ARG A N 1
ATOM 540 C CA . ARG A 1 71 ? -4.921 4.032 4.109 1.00 80.69 71 ARG A CA 1
ATOM 541 C C . ARG A 1 71 ? -5.059 4.143 5.621 1.00 80.69 71 ARG A C 1
ATOM 543 O O . ARG A 1 71 ? -5.973 3.544 6.178 1.00 80.69 71 ARG A O 1
ATOM 550 N N . GLY A 1 72 ? -4.190 4.902 6.285 1.00 81.75 72 GLY A N 1
ATOM 551 C CA . GLY A 1 72 ? -4.260 5.177 7.720 1.00 81.75 72 GLY A CA 1
ATOM 552 C C . GLY A 1 72 ? -5.539 5.924 8.094 1.00 81.75 72 GLY A C 1
ATOM 553 O O . GLY A 1 72 ? -6.287 5.460 8.952 1.00 81.75 72 GLY A O 1
ATOM 554 N N . GLY A 1 73 ? -5.847 7.015 7.390 1.00 85.56 73 GLY A N 1
ATOM 555 C CA . GLY A 1 73 ? -7.070 7.794 7.581 1.00 85.56 73 GLY A CA 1
ATOM 556 C C . GLY A 1 73 ? -8.336 6.972 7.340 1.00 85.56 73 GLY A C 1
ATOM 557 O O . GLY A 1 73 ? -9.209 6.920 8.206 1.00 85.56 73 GLY A O 1
ATOM 558 N N . ILE A 1 74 ? -8.399 6.246 6.217 1.00 86.38 74 ILE A N 1
ATOM 559 C CA . ILE A 1 74 ? -9.505 5.327 5.908 1.00 86.38 74 ILE A CA 1
ATOM 560 C C . ILE A 1 74 ? -9.631 4.276 7.015 1.00 86.38 74 ILE A C 1
ATOM 562 O O . ILE A 1 74 ? -10.715 4.058 7.538 1.00 86.38 74 ILE A O 1
ATOM 566 N N . THR A 1 75 ? -8.526 3.673 7.456 1.00 86.56 75 THR A N 1
ATOM 567 C CA . THR A 1 75 ? -8.556 2.679 8.539 1.00 86.56 75 THR A CA 1
ATOM 568 C C . THR A 1 75 ? -9.156 3.264 9.813 1.00 86.56 75 THR A C 1
ATOM 570 O O . THR A 1 75 ? -10.057 2.653 10.385 1.00 86.56 75 THR A O 1
ATOM 573 N N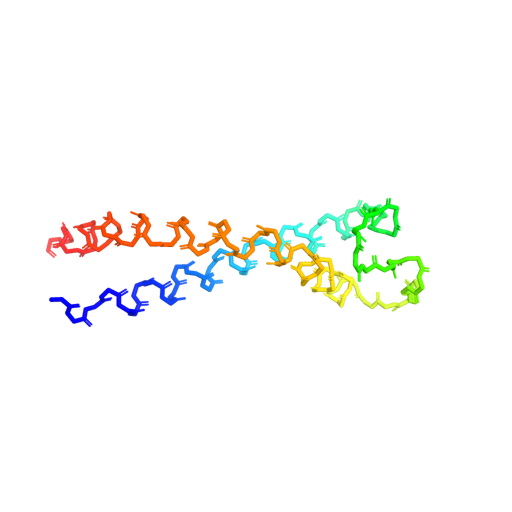 . ILE A 1 76 ? -8.722 4.446 10.252 1.00 87.38 76 ILE 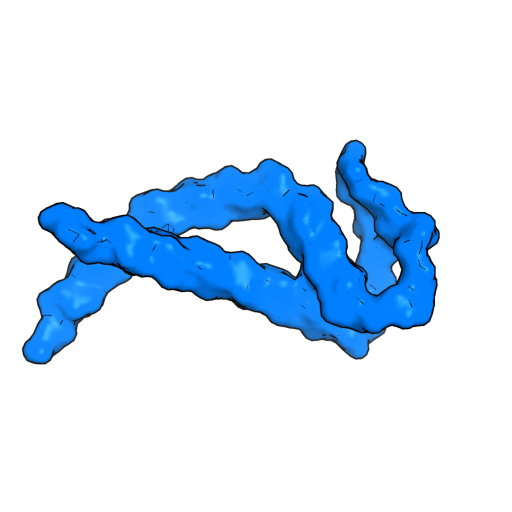A N 1
ATOM 574 C CA . ILE A 1 76 ? -9.215 5.075 11.486 1.00 87.38 76 ILE A CA 1
ATOM 575 C C . ILE A 1 76 ? -10.719 5.362 11.398 1.00 87.38 76 ILE A C 1
ATOM 577 O O . ILE A 1 76 ? -11.456 5.045 12.334 1.00 87.38 76 ILE A O 1
ATOM 581 N N . VAL A 1 77 ? -11.186 5.904 10.271 1.00 88.00 77 VAL A N 1
ATOM 582 C CA . VAL A 1 77 ? -12.598 6.265 10.071 1.00 88.00 77 VAL A CA 1
ATOM 583 C C . VAL A 1 77 ? -13.485 5.027 9.904 1.00 88.00 77 VAL A C 1
ATOM 585 O O . VAL A 1 77 ? -14.587 4.972 10.452 1.00 88.00 77 VAL A O 1
ATOM 588 N N . THR A 1 78 ? -13.017 4.001 9.192 1.00 85.38 78 THR A N 1
ATOM 589 C CA . THR A 1 78 ? -13.825 2.817 8.859 1.00 85.38 78 THR A CA 1
ATOM 590 C C . THR A 1 78 ? -13.821 1.759 9.968 1.00 85.38 78 THR A C 1
ATOM 592 O O . THR A 1 78 ? -14.825 1.069 10.158 1.00 85.38 78 THR A O 1
ATOM 595 N N . THR A 1 79 ? -12.752 1.658 10.771 1.00 85.25 79 THR A N 1
ATOM 596 C CA . THR A 1 79 ? -12.653 0.703 11.897 1.00 85.25 79 THR A CA 1
ATOM 597 C C . THR A 1 79 ? -13.866 0.732 12.842 1.00 85.25 79 THR A C 1
ATOM 599 O O . THR A 1 79 ? -14.389 -0.345 13.140 1.00 85.25 79 THR A O 1
ATOM 602 N N . PRO A 1 80 ? -14.381 1.886 13.324 1.00 82.38 80 PRO A N 1
ATOM 603 C CA . PRO A 1 80 ? -15.559 1.901 14.190 1.00 82.38 80 PRO A CA 1
ATOM 604 C C . PRO A 1 80 ? -16.833 1.415 13.506 1.00 82.38 80 PRO A C 1
ATOM 606 O O . PRO A 1 80 ? -17.678 0.823 14.177 1.00 82.38 80 PRO A O 1
ATOM 609 N N . TRP A 1 81 ? -16.968 1.619 12.198 1.00 84.44 81 TRP A N 1
ATOM 610 C CA . TRP A 1 81 ? -18.108 1.134 11.426 1.00 84.44 81 TRP A CA 1
ATOM 611 C C . TRP A 1 81 ? -18.059 -0.392 11.272 1.00 84.44 81 TRP A C 1
ATOM 613 O O . TRP A 1 81 ? -19.021 -1.082 11.613 1.00 84.44 81 TRP A O 1
ATOM 623 N N . ILE A 1 82 ? -16.895 -0.934 10.897 1.00 82.44 82 ILE A N 1
ATOM 624 C CA . ILE A 1 82 ? -16.650 -2.383 10.803 1.00 82.44 82 ILE A CA 1
ATOM 625 C C . ILE A 1 82 ? -16.836 -3.058 12.167 1.00 82.44 82 ILE A C 1
ATOM 627 O O . ILE A 1 82 ? -17.471 -4.107 12.267 1.00 82.44 82 ILE A O 1
ATOM 631 N N . ALA A 1 83 ? -16.347 -2.439 13.244 1.00 83.62 83 ALA A N 1
ATOM 632 C CA . ALA A 1 83 ? -16.519 -2.953 14.599 1.00 83.62 83 ALA A CA 1
ATOM 633 C C . ALA A 1 83 ? -17.994 -3.029 15.026 1.00 83.62 83 ALA A C 1
ATOM 635 O O . ALA A 1 83 ? -18.374 -3.970 15.726 1.00 83.62 83 ALA A O 1
ATOM 636 N N . ARG A 1 84 ? -18.837 -2.074 14.604 1.00 82.38 84 ARG A N 1
ATOM 637 C CA . ARG A 1 84 ? -20.289 -2.114 14.853 1.00 82.38 84 ARG A CA 1
ATOM 638 C C . ARG A 1 84 ? -20.974 -3.217 14.049 1.00 82.38 84 ARG A C 1
ATOM 640 O O . ARG A 1 84 ? -21.824 -3.898 14.608 1.00 82.38 84 ARG A O 1
ATOM 647 N N . LEU A 1 85 ? -20.589 -3.420 12.788 1.00 83.12 85 LEU A N 1
ATOM 648 C CA . LEU A 1 85 ? -21.119 -4.500 11.945 1.00 83.12 85 LEU A CA 1
ATOM 649 C C . LEU A 1 85 ? -20.759 -5.887 12.493 1.00 83.12 85 LEU A C 1
ATOM 651 O O . LEU A 1 85 ? -21.624 -6.749 12.591 1.00 83.12 85 LEU A O 1
ATOM 655 N N . LEU A 1 86 ? -19.510 -6.088 12.923 1.00 77.38 86 LEU A N 1
ATOM 656 C CA . LEU A 1 86 ? -19.059 -7.358 13.505 1.00 77.38 86 LEU A CA 1
ATOM 657 C C . LEU A 1 86 ? -19.726 -7.671 14.850 1.00 77.38 86 LEU A C 1
ATOM 659 O O . LEU A 1 86 ? -19.985 -8.834 15.135 1.00 77.38 86 LEU A O 1
ATOM 663 N N . LYS A 1 87 ? -20.036 -6.649 15.660 1.00 74.19 87 LYS A N 1
ATOM 664 C CA . LYS A 1 87 ? -20.832 -6.807 16.890 1.00 74.19 87 LYS A CA 1
ATOM 665 C C . LYS A 1 87 ? -22.319 -7.063 16.635 1.00 74.19 87 LYS A C 1
ATOM 667 O O . LYS A 1 87 ? -23.008 -7.476 17.556 1.00 74.19 87 LYS A O 1
ATOM 672 N N . ARG A 1 88 ? -22.807 -6.768 15.429 1.00 61.44 88 ARG A N 1
ATOM 673 C CA . ARG A 1 88 ? -24.198 -6.969 15.003 1.00 61.44 88 ARG A CA 1
ATOM 674 C C . ARG A 1 88 ? -24.458 -8.358 14.415 1.00 61.44 88 ARG A C 1
ATOM 676 O O . ARG A 1 88 ? -25.577 -8.600 13.976 1.00 61.44 88 ARG A O 1
ATOM 683 N N . LYS A 1 89 ? -23.459 -9.250 14.375 1.00 44.22 89 LYS A N 1
ATOM 684 C CA . LYS A 1 89 ? -23.718 -10.659 14.053 1.00 44.22 89 LYS A CA 1
ATOM 685 C C . LYS A 1 89 ? -24.590 -11.283 15.164 1.00 44.22 89 LYS A C 1
ATOM 687 O O . LYS A 1 89 ? -24.309 -10.980 16.324 1.00 44.22 89 LYS A O 1
ATOM 692 N N . PRO A 1 90 ? -25.636 -12.051 14.796 1.00 50.03 90 PRO A N 1
ATOM 693 C CA . PRO A 1 90 ? -26.598 -12.648 15.726 1.00 50.03 90 PRO A CA 1
ATOM 694 C C . PRO A 1 90 ? -25.945 -13.620 16.711 1.00 50.03 90 PRO A C 1
ATOM 696 O O . PRO A 1 90 ? -24.887 -14.194 16.358 1.00 50.03 90 PRO A O 1
#

InterPro domains:
  IPR009688 Protein FAM210A/B-like domain [PF06916] (1-80)
  IPR045866 Protein FAM210A/B-like [PTHR21377] (1-89)